Protein 1BVO (pdb70)

Secondary structure (DSSP, 8-state):
-EEEEEEPBPTTS---B-GGG-S------BTT--SSS----EEEEES--S-EEEEEEEE-SSSTT--B-SPEEE-TTTEETTEEEEE--TTT-EEE-SS-EEEPPPHHHHHHHHHHHHHHT--TTS-TTGGGTSGGGS-TTEEEEEEEEEEE-SSTT-EEEEPPPEEPPPEE---

Radius of gyration: 15.6 Å; Cα contacts (8 Å, |Δi|>4): 437; chains: 1; bounding box: 40×43×37 Å

Solvent-accessible surface area: 9522 Å² total; per-residue (Å²): 92,120,6,74,25,64,20,38,1,53,44,112,36,28,86,2,44,99,144,117,65,71,148,80,7,31,34,2,18,0,70,99,52,72,103,170,129,159,32,57,0,15,0,44,5,56,72,65,176,20,85,0,23,0,17,0,1,0,0,1,64,52,44,114,106,15,71,1,0,0,0,44,0,36,16,182,102,31,35,168,112,10,8,0,65,11,79,3,74,49,90,77,8,35,44,65,6,82,21,1,0,0,29,8,17,98,146,175,46,0,85,97,10,0,117,45,4,96,117,57,211,17,32,11,43,226,33,36,29,39,12,10,168,121,49,63,64,9,47,28,79,1,0,45,0,0,0,26,0,49,12,40,30,171,116,216,38,156,53,70,88,85,14,96,35,38,36,0,80,32,4,88,21,106,194

Nearest PDB structures (foldseek):
  1bvo-assembly1_A-2  TM=1.006E+00  e=3.383E-39  Anopheles gambiae
  1ram-assembly1_B  TM=9.276E-01  e=4.056E-21  Mus musculus
  8u9l-assembly4_O  TM=9.468E-01  e=1.321E-20  Mus musculus
  2o61-assembly1_A  TM=9.215E-01  e=4.565E-21  Homo sapiens
  1vkx-assembly1_A  TM=9.098E-01  e=1.174E-19  Mus musculus

Sequence (175 aa):
PYVEITEQPHPKALRFRYECEGRSAGSIPGVNTTAEQKTFPSIQVHGYRGRAVVVVSCVTKEGPEHKPHPHNLVGKEGCKKGVCTVEINSTTMSYTFNNLGIQCVKKKDVEEALRLRQEIRVDPFRTGFGHAKEPGSIDLNAVRLCFQVFLEGQQRGRFTEPLTPVVSDIIYDKK

Foldseek 3Di:
DAKDWPFFFQQADFAAAAVVVPDLQFATWTVPQDDVRTHFIKMADPPDAAKKKKKKAWFALDDPLTWGFLKAKGFPAQGDLSMRMGIADRHRRMDGGGTIHIHFDDQVCSLVSLVSCVVVPDTQRPPPVPCSVVRVVGDRFKIWMKIWMFCQDPPPPRRHHIHHIDTGRMHGRHD

B-factor: mean 52.76, std 18.58, range [2.25, 100.0]

Structure (mmCIF, N/CA/C/O backbone):
data_1BVO
#
_entry.id   1BVO
#
_cell.length_a   87.610
_cell.length_b   87.610
_cell.length_c   96.160
_cell.angle_alpha   90.00
_cell.angle_beta   90.00
_cell.angle_gamma   90.00
#
_symmetry.space_group_name_H-M   'P 43 2 2'
#
loop_
_entity.id
_entity.type
_entity.pdbx_description
1 polymer 'DNA DUPLEX'
2 polymer 'DNA DUPLEX'
3 polymer 'TRANSCRIPTION FACTOR GAMBIF1'
4 water water
#
loop_
_atom_site.group_PDB
_atom_site.id
_atom_site.type_symbol
_atom_site.label_atom_id
_atom_site.label_alt_id
_atom_site.label_comp_id
_atom_site.label_asym_id
_atom_site.label_entity_id
_atom_site.label_seq_id
_atom_site.pdbx_PDB_ins_code
_atom_site.Cartn_x
_atom_site.Cartn_y
_atom_site.Cartn_z
_atom_site.occupancy
_atom_site.B_iso_or_equiv
_atom_site.auth_seq_id
_atom_site.auth_comp_id
_atom_site.auth_asym_id
_atom_site.auth_atom_id
_atom_site.pdbx_PDB_model_num
ATOM 610 N N . PRO C 3 1 ? 11.353 90.276 65.820 1.00 60.11 48 PRO A N 1
ATOM 611 C CA . PRO C 3 1 ? 11.510 88.991 65.122 1.00 57.98 48 PRO A CA 1
ATOM 612 C C . PRO C 3 1 ? 11.058 87.873 66.043 1.00 57.42 48 PRO A C 1
ATOM 613 O O . PRO C 3 1 ? 11.501 87.777 67.182 1.00 54.70 48 PRO A O 1
ATOM 617 N N . TYR C 3 2 ? 10.090 87.102 65.567 1.00 58.89 49 TYR A N 1
ATOM 618 C CA . TYR C 3 2 ? 9.536 85.972 66.304 1.00 61.06 49 TYR A CA 1
ATOM 619 C C . TYR C 3 2 ? 8.874 85.073 65.269 1.00 60.27 49 TYR A C 1
ATOM 620 O O . TYR C 3 2 ? 8.603 85.508 64.149 1.00 61.37 49 TYR A O 1
ATOM 629 N N . VAL C 3 3 ? 8.575 83.841 65.651 1.00 58.08 50 VAL A N 1
ATOM 630 C CA . VAL C 3 3 ? 7.965 82.897 64.735 1.00 57.36 50 VAL A CA 1
ATOM 631 C C . VAL C 3 3 ? 6.507 82.652 65.060 1.00 58.62 50 VAL A C 1
ATOM 632 O O . VAL C 3 3 ? 6.130 82.555 66.228 1.00 63.29 50 VAL A O 1
ATOM 636 N N . GLU C 3 4 ? 5.682 82.568 64.028 1.00 58.24 51 GLU A N 1
ATOM 637 C CA . GLU C 3 4 ? 4.275 82.303 64.228 1.00 58.17 51 GLU A CA 1
ATOM 638 C C . GLU C 3 4 ? 3.993 80.934 63.655 1.00 55.51 51 GLU A C 1
ATOM 639 O O . GLU C 3 4 ? 4.542 80.575 62.615 1.00 58.08 51 GLU A O 1
ATOM 645 N N . ILE C 3 5 ? 3.234 80.124 64.381 1.00 49.96 52 ILE A N 1
ATOM 646 C CA . ILE C 3 5 ? 2.881 78.810 63.874 1.00 44.78 52 ILE A CA 1
ATOM 647 C C . ILE C 3 5 ? 1.581 78.963 63.121 1.00 47.13 52 ILE A C 1
ATOM 648 O O . ILE C 3 5 ? 0.502 78.785 63.682 1.00 55.56 52 ILE A O 1
ATOM 653 N N . THR C 3 6 ? 1.696 79.248 61.832 1.00 46.83 53 THR A N 1
ATOM 654 C CA . THR C 3 6 ? 0.544 79.488 60.980 1.00 46.59 53 THR A CA 1
ATOM 655 C C . THR C 3 6 ? -0.395 78.324 60.724 1.00 47.36 53 THR A C 1
ATOM 656 O O . THR C 3 6 ? -1.571 78.533 60.417 1.00 54.97 53 THR A O 1
ATOM 660 N N . GLU C 3 7 ? 0.116 77.105 60.767 1.00 45.96 54 GLU A N 1
ATOM 661 C CA . GLU C 3 7 ? -0.764 75.959 60.619 1.00 45.42 54 GLU A CA 1
ATOM 662 C C . GLU C 3 7 ? -0.188 74.944 61.554 1.00 45.22 54 GLU A C 1
ATOM 663 O O . GLU C 3 7 ? 0.991 74.605 61.499 1.00 49.36 54 GLU A O 1
ATOM 669 N N . GLN C 3 8 ? -1.012 74.630 62.535 1.00 47.19 55 GLN A N 1
ATOM 670 C CA . GLN C 3 8 ? -0.685 73.713 63.590 1.00 44.25 55 GLN A CA 1
ATOM 671 C C . GLN C 3 8 ? -0.856 72.281 63.196 1.00 44.56 55 GLN A C 1
ATOM 672 O O . GLN C 3 8 ? -1.741 71.924 62.411 1.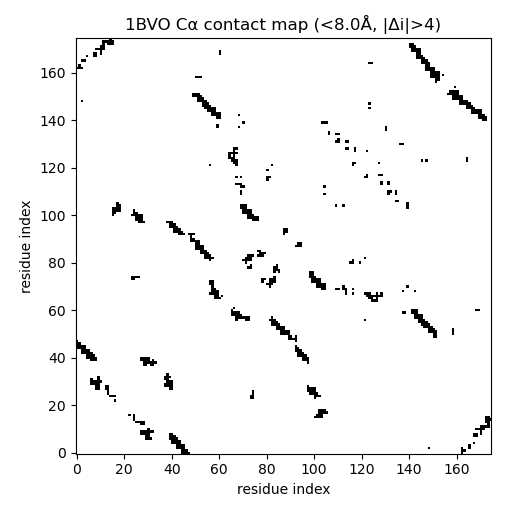00 41.31 55 GLN A O 1
ATOM 678 N N . PRO C 3 9 ? -0.014 71.424 63.757 1.00 47.36 56 PRO A N 1
ATOM 679 C CA . PRO C 3 9 ? -0.105 70.010 63.447 1.00 49.53 56 PRO A CA 1
ATOM 680 C C . PRO C 3 9 ? -1.423 69.460 63.936 1.00 51.95 56 PRO A C 1
ATOM 681 O O . PRO C 3 9 ? -1.951 69.868 64.975 1.00 55.98 56 PRO A O 1
ATOM 685 N N . HIS C 3 10 ? -2.029 68.629 63.103 1.00 56.26 57 HIS A N 1
ATOM 686 C CA . HIS C 3 10 ? -3.262 67.996 63.484 1.00 56.12 57 HIS A CA 1
ATOM 687 C C . HIS C 3 10 ? -2.835 67.116 64.645 1.00 58.37 57 HIS A C 1
ATOM 688 O O . HIS C 3 10 ? -1.946 66.271 64.502 1.00 63.02 57 HIS A O 1
ATOM 695 N N . PRO C 3 11 ? -3.528 67.237 65.783 1.00 57.55 58 PRO A N 1
ATOM 696 C CA . PRO C 3 11 ? -3.291 66.508 67.033 1.00 55.60 58 PRO A CA 1
ATOM 697 C C . PRO C 3 11 ? -3.577 64.999 67.066 1.00 55.14 58 PRO A C 1
ATOM 698 O O . PRO C 3 11 ? -3.185 64.329 68.022 1.00 55.53 58 PRO A O 1
ATOM 702 N N . LYS C 3 12 ? -4.244 64.467 66.048 1.00 57.86 59 LYS A N 1
ATOM 703 C CA . LYS C 3 12 ? -4.623 63.044 66.013 1.00 61.21 59 LYS A CA 1
ATOM 704 C C . LYS C 3 12 ? -4.737 62.511 64.592 1.00 61.77 59 LYS A C 1
ATOM 705 O O . LYS C 3 12 ? -5.772 61.943 64.231 1.00 61.25 59 LYS A O 1
ATOM 711 N N . ALA C 3 13 ? -3.711 62.675 63.774 1.00 60.94 60 ALA A N 1
ATOM 712 C CA . ALA C 3 13 ? -3.844 62.197 62.410 1.00 65.24 60 ALA A CA 1
ATOM 713 C C . ALA C 3 13 ? -2.684 61.402 61.865 1.00 67.17 60 ALA A C 1
ATOM 714 O O . ALA C 3 13 ? -2.616 61.139 60.664 1.00 71.02 60 ALA A O 1
ATOM 716 N N . LEU C 3 14 ? -1.803 60.950 62.743 1.00 68.20 61 LEU A N 1
ATOM 717 C CA . LEU C 3 14 ? -0.663 60.184 62.272 1.00 60.65 61 LEU A CA 1
ATOM 718 C C . LEU C 3 14 ? -0.210 59.205 63.320 1.00 56.83 61 LEU A C 1
ATOM 719 O O . LEU C 3 14 ? -0.109 59.551 64.502 1.00 55.78 61 LEU A O 1
ATOM 724 N N . ARG C 3 15 ? -0.028 57.961 62.907 1.00 47.83 62 ARG A N 1
ATOM 725 C CA . ARG C 3 15 ? 0.461 56.969 63.822 1.00 42.53 62 ARG A CA 1
ATOM 726 C C . ARG C 3 15 ? 1.965 57.115 63.828 1.00 45.10 62 ARG A C 1
ATOM 727 O O . ARG C 3 15 ? 2.593 57.349 62.789 1.00 46.37 62 ARG A O 1
ATOM 735 N N . PHE C 3 16 ? 2.524 57.052 65.027 1.00 48.19 63 PHE A N 1
ATOM 736 C CA . PHE C 3 16 ? 3.956 57.143 65.253 1.00 45.95 63 PHE A CA 1
ATOM 737 C C . PHE C 3 16 ? 4.464 55.745 64.922 1.00 47.34 63 PHE A C 1
ATOM 738 O O . PHE C 3 16 ? 3.802 54.737 65.238 1.00 46.72 63 PHE A O 1
ATOM 746 N N . ARG C 3 17 ? 5.633 55.659 64.304 1.00 44.32 64 ARG A N 1
ATOM 747 C CA . ARG C 3 17 ? 6.154 54.353 63.951 1.00 45.98 64 ARG A CA 1
ATOM 748 C C . ARG C 3 17 ? 7.472 54.077 64.639 1.00 49.23 64 ARG A C 1
ATOM 749 O O . ARG C 3 17 ? 8.225 55.012 64.933 1.00 51.79 64 ARG A O 1
ATOM 757 N N . TYR C 3 18 ? 7.702 52.814 64.996 1.00 50.63 65 TYR A N 1
ATOM 758 C CA . TYR C 3 18 ? 8.944 52.417 65.648 1.00 55.16 65 TYR A CA 1
ATOM 759 C C . TYR C 3 18 ? 9.976 52.168 64.568 1.00 59.59 65 TYR A C 1
ATOM 760 O O . TYR C 3 18 ? 9.631 51.842 63.433 1.00 61.09 65 TYR A O 1
ATOM 769 N N . GLU C 3 19 ? 11.244 52.322 64.931 1.00 65.67 66 GLU A N 1
ATOM 770 C CA . GLU C 3 19 ? 12.357 52.097 64.020 1.00 70.15 66 GLU A CA 1
ATOM 771 C C . GLU C 3 19 ? 12.238 50.686 63.441 1.00 71.05 66 GLU A C 1
ATOM 772 O O . GLU C 3 19 ? 12.446 50.464 62.243 1.00 72.56 66 GLU A O 1
ATOM 778 N N . CYS C 3 20 ? 11.786 49.761 64.283 1.00 69.02 67 CYS A N 1
ATOM 779 C CA . CYS C 3 20 ? 11.602 48.365 63.889 1.00 69.92 67 CYS A CA 1
ATOM 780 C C . CYS C 3 20 ? 10.579 48.193 62.763 1.00 71.53 67 CYS A C 1
ATOM 781 O O . CYS C 3 20 ? 10.472 47.106 62.197 1.00 73.63 67 CYS A O 1
ATOM 784 N N . GLU C 3 21 ? 9.792 49.229 62.475 1.00 70.09 68 GLU A N 1
ATOM 785 C CA . GLU C 3 21 ? 8.788 49.126 61.416 1.00 67.87 68 GLU A CA 1
ATOM 786 C C . GLU C 3 21 ? 9.315 49.447 60.025 1.00 70.63 68 GLU A C 1
ATOM 787 O O . GLU C 3 21 ? 8.623 49.207 59.028 1.00 71.94 68 GLU A O 1
ATOM 793 N N . GLY C 3 22 ? 10.510 50.031 59.968 1.00 71.23 69 GLY A N 1
ATOM 794 C CA . GLY C 3 22 ? 11.138 50.361 58.702 1.00 72.94 69 GLY A CA 1
ATOM 795 C C . GLY C 3 22 ? 10.275 51.063 57.669 1.00 73.32 69 GLY A C 1
ATOM 796 O O . GLY C 3 22 ? 10.147 50.602 56.539 1.00 75.94 69 GLY A O 1
ATOM 797 N N . ARG C 3 23 ? 9.695 52.196 58.049 1.00 73.39 70 ARG A N 1
ATOM 798 C CA . ARG C 3 23 ? 8.855 52.984 57.147 1.00 68.85 70 ARG A CA 1
ATOM 799 C C . ARG C 3 23 ? 9.409 54.398 57.017 1.00 73.96 70 ARG A C 1
ATOM 800 O O . ARG C 3 23 ? 10.471 54.710 57.552 1.00 80.91 70 ARG A O 1
ATOM 808 N N . SER C 3 24 ? 8.654 55.269 56.355 1.00 77.94 71 SER A N 1
ATOM 809 C CA . SER C 3 24 ? 9.069 56.660 56.143 1.00 82.85 71 SER A CA 1
ATOM 810 C C . SER C 3 24 ? 8.434 57.508 57.235 1.00 86.99 71 SER A C 1
ATOM 811 O O . SER C 3 24 ? 8.558 58.746 57.237 1.00 84.68 71 SER A O 1
ATOM 814 N N . ALA C 3 25 ? 7.629 56.816 58.052 1.00 90.24 72 ALA A N 1
ATOM 815 C CA . ALA C 3 25 ? 6.858 57.346 59.182 1.00 91.27 72 ALA A CA 1
ATOM 816 C C . ALA C 3 25 ? 5.676 58.216 58.744 1.00 90.92 72 ALA A C 1
ATOM 817 O O . ALA C 3 25 ? 4.705 58.379 59.499 1.00 92.52 72 ALA A O 1
ATOM 819 N N . GLY C 3 26 ? 5.717 58.657 57.486 1.00 86.34 73 GLY A N 1
ATOM 820 C CA . GLY C 3 26 ? 4.654 59.466 56.922 1.00 72.43 73 GLY A CA 1
ATOM 821 C C . GLY C 3 26 ? 4.887 60.952 57.016 1.00 63.62 73 GLY A C 1
ATOM 822 O O . GLY C 3 26 ? 6.024 61.423 56.972 1.00 60.83 73 GLY A O 1
ATOM 823 N N . SER C 3 27 ? 3.782 61.684 57.097 1.00 55.16 74 SER A N 1
ATOM 824 C CA . SER C 3 27 ? 3.804 63.131 57.220 1.00 54.24 74 SER A CA 1
ATOM 825 C C . SER C 3 27 ? 2.630 63.555 58.087 1.00 55.90 74 SER A C 1
ATOM 826 O O . SER C 3 27 ? 1.534 62.984 58.016 1.00 54.64 74 SER A O 1
ATOM 829 N N . ILE C 3 28 ? 2.896 64.548 58.926 1.00 53.83 75 ILE A N 1
ATOM 830 C CA . ILE C 3 28 ? 1.919 65.104 59.853 1.00 47.92 75 ILE A CA 1
ATOM 831 C C . ILE C 3 28 ? 1.062 66.129 59.140 1.00 49.82 75 ILE A C 1
ATOM 832 O O . ILE C 3 28 ? 1.559 67.168 58.715 1.00 52.20 75 ILE A O 1
ATOM 837 N N . PRO C 3 29 ? -0.245 65.865 59.012 1.00 48.99 76 PRO A N 1
ATOM 838 C CA . PRO C 3 29 ? -1.081 66.856 58.333 1.00 47.76 76 PRO A CA 1
ATOM 839 C C . PRO C 3 29 ? -1.245 68.083 59.224 1.00 48.88 76 PRO A C 1
ATOM 840 O O . PRO C 3 29 ? -0.804 68.101 60.375 1.00 47.81 76 PRO A O 1
ATOM 844 N N . GLY C 3 30 ? -1.876 69.110 58.681 1.00 49.95 77 GLY A N 1
ATOM 845 C CA . GLY C 3 30 ? -2.125 70.320 59.437 1.00 51.50 77 GLY A CA 1
ATOM 846 C C . GLY C 3 30 ? -3.515 70.202 60.026 1.00 54.47 77 GLY A C 1
ATOM 847 O O . GLY C 3 30 ? -4.270 69.304 59.631 1.00 55.29 77 GLY A O 1
ATOM 848 N N . VAL C 3 31 ? -3.867 71.073 60.967 1.00 58.06 78 VAL A N 1
ATOM 849 C CA . VAL C 3 31 ? -5.185 71.020 61.599 1.00 61.10 78 VAL A CA 1
ATOM 850 C C . VAL C 3 31 ? -6.294 71.055 60.568 1.00 64.09 78 VAL A C 1
ATOM 851 O O . VAL C 3 31 ? -7.315 70.368 60.697 1.00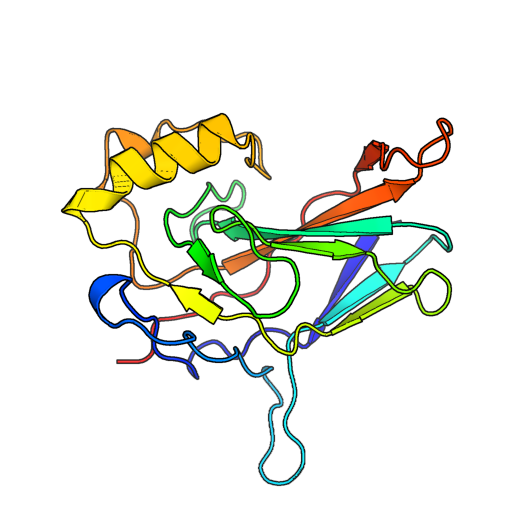 67.31 78 VAL A O 1
ATOM 855 N N . ASN C 3 32 ? -6.075 71.876 59.552 1.00 63.79 79 ASN A N 1
ATOM 856 C CA . ASN C 3 32 ? -7.042 72.096 58.5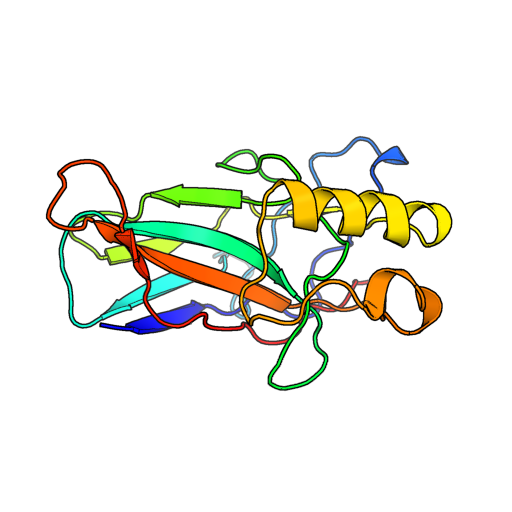01 1.00 66.48 79 ASN A CA 1
ATOM 857 C C . ASN C 3 32 ? -6.968 71.170 57.308 1.00 66.58 79 ASN A C 1
ATOM 858 O O . ASN C 3 32 ? -7.681 71.384 56.328 1.00 68.71 79 ASN A O 1
ATOM 863 N N . THR C 3 33 ? -6.149 70.124 57.391 1.00 69.83 80 THR A N 1
ATOM 864 C CA . THR C 3 33 ? -6.008 69.200 56.266 1.00 74.37 80 THR A CA 1
ATOM 865 C C . THR C 3 33 ? -7.426 68.851 55.835 1.00 74.17 80 THR A C 1
ATOM 866 O O . THR C 3 33 ? -8.319 68.690 56.682 1.00 72.23 80 THR A O 1
ATOM 870 N N . THR C 3 34 ? -7.665 68.984 54.536 1.00 69.90 81 THR A N 1
ATOM 871 C CA . THR C 3 34 ? -8.982 68.743 53.997 1.00 66.19 81 THR A CA 1
ATOM 872 C C . THR C 3 34 ? -8.997 67.634 52.957 1.00 64.51 81 THR A C 1
ATOM 873 O O . THR C 3 34 ? -7.946 67.134 52.543 1.00 62.34 81 THR A O 1
ATOM 877 N N . ALA C 3 35 ? -10.208 67.255 52.557 1.00 63.15 82 ALA A N 1
ATOM 878 C CA . ALA C 3 35 ? -10.440 66.204 51.574 1.00 62.79 82 ALA A CA 1
ATOM 879 C C . ALA C 3 35 ? -9.714 66.418 50.257 1.00 61.83 82 ALA A C 1
ATOM 880 O O . ALA C 3 35 ? -8.873 65.608 49.872 1.00 59.66 82 ALA A O 1
ATOM 882 N N . GLU C 3 36 ? -10.037 67.507 49.569 1.00 62.40 83 GLU A N 1
ATOM 883 C CA . GLU C 3 36 ? -9.401 67.772 48.289 1.00 66.08 83 GLU A CA 1
ATOM 884 C C . GLU C 3 36 ? -8.193 68.707 48.404 1.00 66.04 83 GLU A C 1
ATOM 885 O O . GLU C 3 36 ? -7.450 68.890 47.443 1.00 69.61 83 GLU A O 1
ATOM 891 N N . GLN C 3 37 ? -7.955 69.245 49.596 1.00 66.20 84 GLN A N 1
ATOM 892 C CA . GLN C 3 37 ? -6.812 70.134 49.802 1.00 66.22 84 GLN A CA 1
ATOM 893 C C . GLN C 3 37 ? -6.097 69.769 51.102 1.00 68.57 84 GLN A C 1
ATOM 894 O O . GLN C 3 37 ? -6.527 70.137 52.196 1.00 65.30 84 GLN A O 1
ATOM 900 N N . LYS C 3 38 ? -5.052 68.956 50.968 1.00 74.41 85 LYS A N 1
ATOM 901 C CA . LYS C 3 38 ? -4.238 68.500 52.096 1.00 77.02 85 LYS A CA 1
ATOM 902 C C . LYS C 3 38 ? -3.389 69.662 52.613 1.00 78.17 85 LYS A C 1
ATOM 903 O O . LYS C 3 38 ? -2.971 70.524 51.827 1.00 80.44 85 LYS A O 1
ATOM 909 N N . THR C 3 39 ? -3.135 69.690 53.922 1.00 75.34 86 THR A N 1
ATOM 910 C CA . THR C 3 39 ? -2.310 70.745 54.494 1.00 67.50 86 THR A CA 1
ATOM 911 C C . THR C 3 39 ? -1.211 70.169 55.374 1.00 63.01 86 THR A C 1
ATOM 912 O O . THR C 3 39 ? -1.223 68.979 55.694 1.00 63.37 86 THR A O 1
ATOM 916 N N . PHE C 3 40 ? -0.274 71.025 55.769 1.00 60.28 87 PHE A N 1
ATOM 917 C CA . PHE C 3 40 ? 0.872 70.631 56.575 1.00 52.04 87 PHE A CA 1
ATOM 918 C C . PHE C 3 40 ? 1.273 71.786 57.532 1.00 49.72 87 PHE A C 1
ATOM 919 O O . PHE C 3 40 ? 0.944 72.947 57.268 1.00 52.07 87 PHE A O 1
ATOM 927 N N . PRO C 3 41 ? 1.945 71.484 58.671 1.00 43.23 88 PRO A N 1
ATOM 928 C CA . PRO C 3 41 ? 2.373 72.503 59.645 1.00 41.54 88 PRO A CA 1
ATOM 929 C C . PRO C 3 41 ? 3.226 73.556 58.997 1.00 43.10 88 PRO A C 1
ATOM 930 O O . PRO C 3 41 ? 4.077 73.245 58.169 1.00 48.25 88 PRO A O 1
ATOM 934 N N . SER C 3 42 ? 3.077 74.794 59.423 1.00 43.30 89 SER A N 1
ATOM 935 C CA . SER C 3 42 ? 3.890 75.833 58.844 1.00 45.31 89 SER A CA 1
ATOM 936 C C . SER C 3 42 ? 4.133 76.981 59.794 1.00 46.69 89 SER A C 1
ATOM 937 O O . SER C 3 42 ? 3.353 77.223 60.727 1.00 55.42 89 SER A O 1
ATOM 940 N N . ILE C 3 43 ? 5.303 77.583 59.652 1.00 47.94 90 ILE A N 1
ATOM 941 C CA . ILE C 3 43 ? 5.689 78.701 60.480 1.00 47.48 90 ILE A CA 1
ATOM 942 C C . ILE C 3 43 ? 5.924 79.907 59.577 1.00 51.44 90 ILE A C 1
ATOM 943 O O . ILE C 3 43 ? 5.969 79.784 58.342 1.00 54.43 90 ILE A O 1
ATOM 948 N N . GLN C 3 44 ? 6.103 81.058 60.212 1.00 51.77 91 GLN A N 1
ATOM 949 C CA . GLN C 3 44 ? 6.283 82.309 59.517 1.00 50.01 91 GLN A CA 1
ATOM 950 C C . GLN C 3 44 ? 7.053 83.223 60.437 1.00 46.25 91 GLN A C 1
ATOM 951 O O . GLN C 3 44 ? 6.617 83.485 61.552 1.00 48.90 91 GLN A O 1
ATOM 957 N N . VAL C 3 45 ? 8.212 83.685 60.011 1.00 42.72 92 VAL A N 1
ATOM 958 C CA . VAL C 3 45 ? 8.976 84.590 60.845 1.00 45.39 92 VAL A CA 1
ATOM 959 C C . VAL C 3 45 ? 8.449 85.992 60.638 1.00 47.78 92 VAL A C 1
ATOM 960 O O . VAL C 3 45 ? 7.964 86.325 59.563 1.00 52.94 92 VAL A O 1
ATOM 964 N N . HIS C 3 46 ? 8.475 86.790 61.692 1.00 52.05 93 HIS A N 1
ATOM 965 C CA . HIS C 3 46 ? 8.027 88.168 61.606 1.00 55.89 93 HIS A CA 1
ATOM 966 C C . HIS C 3 46 ? 9.165 89.041 62.074 1.00 58.70 93 HIS A C 1
ATOM 967 O O . HIS C 3 46 ? 10.056 88.584 62.783 1.00 63.59 93 HIS A O 1
ATOM 974 N N . GLY C 3 47 ? 9.105 90.311 61.706 1.00 59.40 94 GLY A N 1
ATOM 975 C CA . GLY C 3 47 ? 10.124 91.262 62.097 1.00 56.63 94 GLY A CA 1
ATOM 976 C C . GLY C 3 47 ? 11.469 91.134 61.407 1.00 56.09 94 GLY A C 1
ATOM 977 O O . GLY C 3 47 ? 12.366 91.927 61.694 1.00 58.85 94 GLY A O 1
ATOM 978 N N . TYR C 3 48 ? 11.611 90.207 60.463 1.00 52.03 95 TYR A N 1
ATOM 979 C CA . TYR C 3 48 ? 12.901 90.041 59.806 1.00 51.73 95 TYR A CA 1
ATOM 980 C C . TYR C 3 48 ? 12.834 89.353 58.445 1.00 54.60 95 TYR A C 1
ATOM 981 O O . TYR C 3 48 ? 11.973 88.501 58.195 1.00 50.42 95 TYR A O 1
ATOM 990 N N . ARG C 3 49 ? 13.706 89.813 57.546 1.00 56.59 96 ARG A N 1
ATOM 991 C CA . ARG C 3 49 ? 13.828 89.227 56.222 1.00 57.12 96 ARG A CA 1
ATOM 992 C C . ARG C 3 49 ? 15.305 89.017 55.959 1.00 53.68 96 ARG A C 1
ATOM 993 O O . ARG C 3 49 ? 16.103 89.959 56.039 1.00 52.71 96 ARG A O 1
ATOM 1001 N N . GLY C 3 50 ? 15.660 87.775 55.665 1.00 48.21 97 GLY A N 1
ATOM 1002 C CA . GLY C 3 50 ? 17.034 87.432 55.408 1.00 39.99 97 GLY A CA 1
ATOM 1003 C C . GLY C 3 50 ? 17.165 85.944 55.575 1.00 41.20 97 GLY A C 1
ATOM 1004 O O . GLY C 3 50 ? 16.175 85.223 55.590 1.00 38.52 97 GLY A O 1
ATOM 1005 N N . ARG C 3 51 ? 18.400 85.481 55.662 1.00 44.97 98 ARG A N 1
ATOM 1006 C CA . ARG C 3 51 ? 18.707 84.070 55.838 1.00 47.78 98 ARG A CA 1
ATOM 1007 C C . ARG C 3 51 ? 18.248 83.648 57.220 1.00 49.06 98 ARG A C 1
ATOM 1008 O O . ARG C 3 51 ? 18.418 84.411 58.184 1.00 48.34 98 ARG A O 1
ATOM 1016 N N . ALA C 3 52 ? 17.730 82.428 57.331 1.00 48.01 99 ALA A N 1
ATOM 1017 C CA . ALA C 3 52 ? 17.307 81.906 58.619 1.00 46.97 99 ALA A CA 1
ATOM 1018 C C . ALA C 3 52 ? 16.919 80.456 58.524 1.00 48.04 99 ALA A C 1
ATOM 1019 O O . ALA C 3 52 ? 16.100 80.062 57.701 1.00 49.05 99 ALA A O 1
ATOM 1021 N N . VAL C 3 53 ? 17.539 79.661 59.377 1.00 50.46 100 VAL A N 1
ATOM 1022 C CA . VAL C 3 53 ? 17.265 78.247 59.397 1.00 46.21 100 VAL A CA 1
ATOM 1023 C C . VAL C 3 53 ? 16.333 77.936 60.551 1.00 45.83 100 VAL A C 1
ATOM 1024 O O . VAL C 3 53 ? 16.064 78.797 61.405 1.00 43.58 100 VAL A O 1
ATOM 1028 N N . VAL C 3 54 ? 15.782 76.734 60.551 1.00 41.97 101 VAL A N 1
ATOM 1029 C CA . VAL C 3 54 ? 14.887 76.327 61.607 1.00 39.19 101 VAL A CA 1
ATOM 1030 C C . VAL C 3 54 ? 15.197 74.898 61.996 1.00 42.84 101 VAL A C 1
ATOM 1031 O O . VAL C 3 54 ? 15.495 74.048 61.161 1.00 43.17 101 VAL A O 1
ATOM 1035 N N . VAL C 3 55 ? 15.217 74.679 63.299 1.00 48.38 102 VAL A N 1
ATOM 1036 C CA . VAL C 3 55 ? 15.463 73.371 63.871 1.00 43.38 102 VAL A CA 1
ATOM 1037 C C . VAL C 3 55 ? 14.172 72.928 64.514 1.00 44.45 102 VAL A C 1
ATOM 1038 O O . VAL C 3 55 ? 13.594 73.634 65.355 1.00 43.81 102 VAL A O 1
ATOM 1042 N N . VAL C 3 56 ? 13.705 71.762 64.119 1.00 41.81 103 VAL A N 1
ATOM 1043 C CA . VAL C 3 56 ? 12.488 71.226 64.663 1.00 44.35 103 VAL A CA 1
ATOM 1044 C C . VAL C 3 56 ? 12.863 69.945 65.389 1.00 48.67 103 VAL A C 1
ATOM 1045 O O . VAL C 3 56 ? 13.702 69.174 64.914 1.00 44.88 103 VAL A O 1
ATOM 1049 N N . SER C 3 57 ? 12.328 69.788 66.594 1.00 52.22 104 SER A N 1
ATOM 1050 C CA . SER C 3 57 ? 12.564 68.585 67.380 1.00 48.02 104 SER A CA 1
ATOM 1051 C C . SER C 3 57 ? 11.377 68.406 68.309 1.00 47.53 104 SER A C 1
ATOM 1052 O O . SER C 3 57 ? 10.561 69.317 68.470 1.00 50.66 104 SER A O 1
ATOM 1055 N N . CYS C 3 58 ? 11.248 67.207 68.851 1.00 46.21 105 CYS A N 1
ATOM 1056 C CA . CYS C 3 58 ? 10.169 66.872 69.756 1.00 46.30 105 CYS A CA 1
ATOM 1057 C C . CYS C 3 58 ? 10.485 67.261 71.186 1.00 45.18 105 CYS A C 1
ATOM 1058 O O . CYS C 3 58 ? 11.553 66.921 71.715 1.00 46.92 105 CYS A O 1
ATOM 1061 N N . VAL C 3 59 ? 9.556 67.949 71.824 1.00 37.89 106 VAL A N 1
ATOM 1062 C CA . VAL C 3 59 ? 9.726 68.316 73.208 1.00 37.21 106 VAL A CA 1
ATOM 1063 C C . VAL C 3 59 ? 8.486 67.710 73.862 1.00 44.45 106 VAL A C 1
ATOM 1064 O O . VAL C 3 59 ? 7.581 67.230 73.169 1.00 49.32 106 VAL A O 1
ATOM 1068 N N . THR C 3 60 ? 8.460 67.688 75.183 1.00 44.62 107 THR A N 1
ATOM 1069 C CA . THR C 3 60 ? 7.328 67.125 75.922 1.00 44.39 107 THR A CA 1
ATOM 1070 C C . THR C 3 60 ? 6.065 68.018 75.845 1.00 42.85 107 THR A C 1
ATOM 1071 O O . THR C 3 60 ? 6.188 69.236 75.679 1.00 43.16 107 THR A O 1
ATOM 1075 N N . LYS C 3 61 ? 4.868 67.425 75.947 1.00 40.52 108 LYS A N 1
ATOM 1076 C CA . LYS C 3 61 ? 3.612 68.207 75.946 1.00 44.19 108 LYS A CA 1
ATOM 1077 C C . LYS C 3 61 ? 3.687 69.052 77.201 1.00 44.75 108 LYS A C 1
ATOM 1078 O O . LYS C 3 61 ? 3.131 70.148 77.321 1.00 49.73 108 LYS A O 1
ATOM 1084 N N . GLU C 3 62 ? 4.322 68.379 78.141 1.00 50.46 109 GLU A N 1
ATOM 1085 C CA . GLU C 3 62 ? 4.613 68.718 79.507 1.00 53.23 109 GLU A CA 1
ATOM 1086 C C . GLU C 3 62 ? 5.339 70.061 79.784 1.00 56.00 109 GLU A C 1
ATOM 1087 O O . GLU C 3 62 ? 6.253 70.444 79.065 1.00 50.87 109 GLU A O 1
ATOM 1093 N N . GLY C 3 63 ? 4.776 70.807 80.741 1.00 62.33 110 GLY A N 1
ATOM 1094 C CA . GLY C 3 63 ? 5.311 72.082 81.230 1.00 61.52 110 GLY A CA 1
ATOM 1095 C C . GLY C 3 63 ? 5.771 73.176 80.296 1.00 61.96 110 GLY A C 1
ATOM 1096 O O . GLY C 3 63 ? 6.314 72.895 79.228 1.00 70.50 110 GLY A O 1
ATOM 1097 N N . PRO C 3 64 ? 5.687 74.455 80.723 1.00 57.91 111 PRO A N 1
ATOM 1098 C CA . PRO C 3 64 ? 6.116 75.576 79.859 1.00 56.98 111 PRO A CA 1
ATOM 1099 C C . PRO C 3 64 ? 7.606 75.428 79.518 1.00 59.13 111 PRO A C 1
ATOM 1100 O O . PRO C 3 64 ? 8.060 75.884 78.465 1.00 61.95 111 PRO A O 1
ATOM 1104 N N . GLU C 3 65 ? 8.331 74.762 80.420 1.00 60.69 112 GLU A N 1
ATOM 1105 C CA . GLU C 3 65 ? 9.757 74.481 80.256 1.00 60.12 112 GLU A CA 1
ATOM 1106 C C . GLU C 3 65 ? 9.906 73.104 79.615 1.00 59.95 112 GLU A C 1
ATOM 1107 O O . GLU C 3 65 ? 10.632 72.247 80.133 1.00 60.36 112 GLU A O 1
ATOM 1113 N N . HIS C 3 66 ? 9.225 72.898 78.490 1.00 52.47 113 HIS A N 1
ATOM 1114 C CA . HIS C 3 66 ? 9.250 71.617 77.794 1.00 43.55 113 HIS A CA 1
ATOM 1115 C C . HIS C 3 66 ? 10.662 71.067 77.668 1.00 44.95 113 HIS A C 1
ATOM 1116 O O . HIS C 3 66 ? 11.597 71.807 77.392 1.00 45.15 113 HIS A O 1
ATOM 1123 N N . LYS C 3 67 ? 10.783 69.753 77.818 1.00 48.47 114 LYS A N 1
ATOM 1124 C CA . LYS C 3 67 ? 12.060 69.047 77.731 1.00 46.90 114 LYS A CA 1
ATOM 1125 C C . LYS C 3 67 ? 12.123 68.211 76.471 1.00 45.02 114 LYS A C 1
ATOM 1126 O O . LYS C 3 67 ? 11.092 67.752 75.953 1.00 34.96 114 LYS A O 1
ATOM 1132 N N . PRO C 3 68 ? 13.350 67.896 76.032 1.00 43.71 115 PRO A N 1
ATOM 1133 C CA . PRO C 3 68 ? 13.612 67.085 74.849 1.00 47.77 115 PRO A CA 1
ATOM 1134 C C . PRO C 3 68 ? 12.822 65.808 75.024 1.00 48.80 115 PRO A C 1
ATOM 1135 O O . PRO C 3 68 ? 12.853 65.184 76.096 1.00 50.13 115 PRO A O 1
ATOM 1139 N N . HIS C 3 69 ? 12.006 65.511 74.029 1.00 45.91 116 HIS A N 1
ATOM 1140 C CA . HIS C 3 69 ? 11.213 64.317 74.061 1.00 40.21 116 HIS A CA 1
ATOM 1141 C C . HIS C 3 69 ? 12.040 63.356 73.257 1.00 42.73 116 HIS A C 1
ATOM 1142 O O . HIS C 3 69 ? 12.490 63.687 72.164 1.00 47.36 116 HIS A O 1
ATOM 1149 N N . PRO C 3 70 ? 12.194 62.120 73.750 1.00 44.93 117 PRO A N 1
ATOM 1150 C CA . PRO C 3 70 ? 12.982 61.064 73.089 1.00 47.37 117 PRO A CA 1
ATOM 1151 C C . PRO C 3 70 ? 12.683 60.831 71.614 1.00 46.78 117 PRO A C 1
ATOM 1152 O O . PRO C 3 70 ? 13.597 60.632 70.813 1.00 52.95 117 PRO A O 1
ATOM 1156 N N . HIS C 3 71 ? 11.402 60.865 71.263 1.00 46.18 118 HIS A N 1
ATOM 1157 C CA . HIS C 3 71 ? 11.002 60.627 69.886 1.00 45.15 118 HIS A CA 1
ATOM 1158 C C . HIS C 3 71 ? 11.780 61.405 68.816 1.00 46.11 118 HIS A C 1
ATOM 1159 O O . HIS C 3 71 ? 12.146 62.568 69.015 1.00 46.02 118 HIS A O 1
ATOM 1166 N N . ASN C 3 72 ? 12.133 60.701 67.741 1.00 46.54 119 ASN A N 1
ATOM 1167 C CA . ASN C 3 72 ? 12.892 61.290 66.645 1.00 45.26 119 ASN A CA 1
ATOM 1168 C C . ASN C 3 72 ? 11.964 61.737 65.536 1.00 45.87 119 ASN A C 1
ATOM 1169 O O . ASN C 3 72 ? 10.905 61.124 65.310 1.00 43.63 119 ASN A O 1
ATOM 1174 N N . LEU C 3 73 ? 12.346 62.815 64.867 1.00 42.12 120 LEU A N 1
ATOM 1175 C CA . LEU C 3 73 ? 11.581 63.309 63.745 1.00 38.79 120 LEU A CA 1
ATOM 1176 C C . LEU C 3 73 ? 12.336 62.868 62.518 1.00 40.53 120 LEU A C 1
ATOM 1177 O O . LEU C 3 73 ? 13.548 63.053 62.434 1.00 41.08 120 LEU A O 1
ATOM 1182 N N . VAL C 3 74 ? 11.654 62.190 61.615 1.00 42.75 121 VAL A N 1
ATOM 1183 C CA . VAL C 3 74 ? 12.306 61.747 60.406 1.00 41.81 121 VAL A CA 1
ATOM 1184 C C . VAL C 3 74 ? 11.553 62.409 59.268 1.00 49.27 121 VAL A C 1
ATOM 1185 O O . VAL C 3 74 ? 10.397 62.797 59.431 1.00 51.99 121 VAL A O 1
ATOM 1189 N N . GLY C 3 75 ? 12.208 62.574 58.131 1.00 56.21 122 GLY A N 1
ATOM 1190 C CA . GLY C 3 75 ? 11.557 63.222 57.007 1.00 68.04 122 GLY A CA 1
ATOM 1191 C C . GLY C 3 75 ? 12.522 63.383 55.848 1.00 73.41 122 GLY A C 1
ATOM 1192 O O . GLY C 3 75 ? 13.692 63.731 56.051 1.00 74.89 122 GLY A O 1
ATOM 1193 N N . LYS C 3 76 ? 12.028 63.152 54.636 1.00 78.64 123 LYS A N 1
ATOM 1194 C CA . LYS C 3 76 ? 12.838 63.255 53.423 1.00 81.95 123 LYS A CA 1
ATOM 1195 C C . LYS C 3 76 ? 13.632 64.550 53.468 1.00 82.66 123 LYS A C 1
ATOM 1196 O O . LYS C 3 76 ? 14.773 64.594 53.006 1.00 85.06 123 LYS A O 1
ATOM 1202 N N . GLU C 3 77 ? 13.068 65.570 54.112 1.00 80.95 124 GLU A N 1
ATOM 1203 C CA . GLU C 3 77 ? 13.732 66.863 54.163 1.00 82.78 124 GLU A CA 1
ATOM 1204 C C . GLU C 3 77 ? 14.343 67.376 55.491 1.00 81.23 124 GLU A C 1
ATOM 1205 O O . GLU C 3 77 ? 13.626 67.739 56.441 1.00 79.79 124 GLU A O 1
ATOM 1211 N N . GLY C 3 78 ? 15.683 67.332 55.533 1.00 75.67 125 GLY A N 1
ATOM 1212 C CA . GLY C 3 78 ? 16.487 67.844 56.649 1.00 64.50 125 GLY A CA 1
ATOM 1213 C C . GLY C 3 78 ? 16.674 67.143 57.983 1.00 60.73 125 GLY A C 1
ATOM 1214 O O . GLY C 3 78 ? 17.410 67.624 58.850 1.00 51.60 125 GLY A O 1
ATOM 1215 N N . CYS C 3 79 ? 16.074 65.971 58.131 1.00 62.65 126 CYS A N 1
ATOM 1216 C CA . CYS C 3 79 ? 16.104 65.187 59.353 1.00 60.15 126 CYS A CA 1
ATOM 1217 C C . CYS C 3 79 ? 17.330 64.311 59.545 1.00 58.93 126 CYS A C 1
ATOM 1218 O O . CYS C 3 79 ? 17.567 63.366 58.790 1.00 61.09 126 CYS A O 1
ATOM 1221 N N . LYS C 3 80 ? 18.088 64.613 60.591 1.00 59.40 127 LYS A N 1
ATOM 1222 C CA . LYS C 3 80 ? 19.298 63.885 60.955 1.00 61.50 127 LYS A CA 1
ATOM 1223 C C . LYS C 3 80 ? 19.357 63.796 62.484 1.00 61.82 127 LYS A C 1
ATOM 1224 O O . LYS C 3 80 ? 19.192 64.798 63.187 1.00 54.96 127 LYS A O 1
ATOM 1230 N N . LYS C 3 81 ? 19.568 62.581 62.987 1.00 60.03 128 LYS A N 1
ATOM 1231 C CA . LYS C 3 81 ? 19.644 62.328 64.420 1.00 56.36 128 LYS A CA 1
ATOM 1232 C C . LYS C 3 81 ? 18.359 62.757 65.152 1.00 55.89 128 LYS A C 1
ATOM 1233 O O . LYS C 3 81 ? 18.402 63.367 66.227 1.00 56.08 128 LYS A O 1
ATOM 1239 N N . GLY C 3 82 ? 17.218 62.415 64.551 1.00 55.62 129 GLY A N 1
ATOM 1240 C CA . GLY C 3 82 ? 15.914 62.718 65.121 1.00 52.25 129 GLY A CA 1
ATOM 1241 C C . GLY C 3 82 ? 15.559 64.185 65.154 1.00 48.47 129 GLY A C 1
ATOM 1242 O O . GLY C 3 82 ? 14.445 64.583 65.519 1.00 46.62 129 GLY A O 1
ATOM 1243 N N . VAL C 3 83 ? 16.531 64.994 64.786 1.00 46.71 130 VAL A N 1
ATOM 1244 C CA . VAL C 3 83 ? 16.369 66.417 64.757 1.00 51.07 130 VAL A CA 1
ATOM 1245 C C . VAL C 3 83 ? 16.299 66.754 63.312 1.00 51.64 130 VAL A C 1
ATOM 1246 O O . VAL C 3 83 ? 16.983 66.168 62.483 1.00 58.75 130 VAL A O 1
ATOM 1250 N N . CYS C 3 84 ? 15.499 67.746 63.005 1.00 53.20 131 CYS A N 1
ATOM 1251 C CA . CYS C 3 84 ? 15.304 68.101 61.635 1.00 53.30 131 CYS A CA 1
ATOM 1252 C C . CYS C 3 84 ? 15.563 69.581 61.424 1.00 50.87 131 CYS A C 1
ATOM 1253 O O . CYS C 3 84 ? 14.856 70.422 61.960 1.00 52.85 131 CYS A O 1
ATOM 1256 N N . THR C 3 85 ? 16.515 69.868 60.543 1.00 53.15 132 THR A N 1
ATOM 1257 C CA . THR C 3 85 ? 16.966 71.226 60.264 1.00 52.24 132 THR A CA 1
ATOM 1258 C C . THR C 3 85 ? 16.795 71.680 58.806 1.00 53.84 132 THR A C 1
ATOM 1259 O O . THR C 3 85 ? 17.371 71.074 57.906 1.00 59.97 132 THR A O 1
ATOM 1263 N N . VAL C 3 86 ? 16.055 72.765 58.567 1.00 54.82 133 VAL A N 1
ATOM 1264 C CA . VAL C 3 86 ? 15.877 73.279 57.205 1.00 50.00 133 VAL A CA 1
ATOM 1265 C C . VAL C 3 86 ? 16.015 74.806 57.135 1.00 54.36 133 VAL A C 1
ATOM 1266 O O . VAL C 3 86 ? 15.732 75.506 58.107 1.00 50.56 133 VAL A O 1
ATOM 1270 N N . GLU C 3 87 ? 16.453 75.309 55.980 1.00 59.65 134 GLU A N 1
ATOM 1271 C CA . GLU C 3 87 ? 16.601 76.748 55.770 1.00 59.97 134 GLU A CA 1
ATOM 1272 C C . GLU C 3 87 ? 15.312 77.350 55.211 1.00 58.60 134 GLU A C 1
ATOM 1273 O O . GLU C 3 87 ? 14.713 76.811 54.269 1.00 57.59 134 GLU A O 1
ATOM 1279 N N . ILE C 3 88 ? 14.895 78.457 55.821 1.00 59.93 135 ILE A N 1
ATOM 1280 C CA . ILE C 3 88 ? 13.675 79.194 55.475 1.00 58.23 135 ILE A CA 1
ATOM 1281 C C . ILE C 3 88 ? 13.826 80.086 54.236 1.00 60.44 135 ILE A C 1
ATOM 1282 O O . ILE C 3 88 ? 14.892 80.662 53.995 1.00 62.07 135 ILE A O 1
ATOM 1287 N N . ASN C 3 89 ? 12.753 80.184 53.450 1.00 60.63 136 ASN A N 1
ATOM 1288 C CA . ASN C 3 89 ? 12.714 81.041 52.266 1.00 56.85 136 ASN A CA 1
ATOM 1289 C C . ASN C 3 89 ? 13.110 82.434 52.750 1.00 52.32 136 ASN A C 1
ATOM 1290 O O . ASN C 3 89 ? 12.404 83.033 53.556 1.00 48.28 136 ASN A O 1
ATOM 1295 N N . SER C 3 90 ? 14.239 82.936 52.259 1.00 49.93 137 SER A N 1
ATOM 1296 C CA . SER C 3 90 ? 14.766 84.235 52.650 1.00 43.47 137 SER A CA 1
ATOM 1297 C C . SER C 3 90 ? 13.966 85.485 52.271 1.00 44.52 137 SER A C 1
AT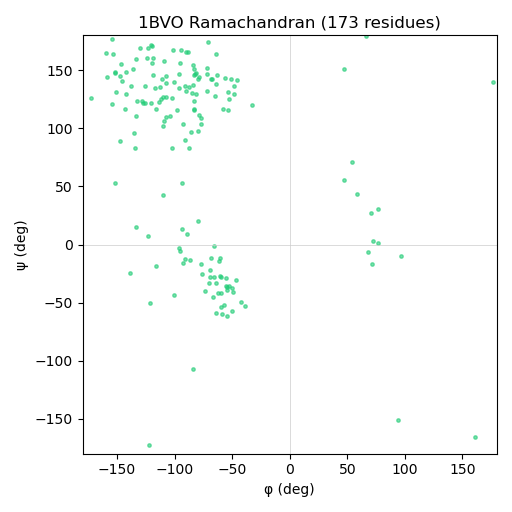OM 1298 O O . SER C 3 90 ? 14.350 86.600 52.638 1.00 44.64 137 SER A O 1
ATOM 1301 N N . THR C 3 91 ? 12.843 85.319 51.587 1.00 44.95 138 THR A N 1
ATOM 1302 C CA . THR C 3 91 ? 12.027 86.467 51.221 1.00 48.36 138 THR A CA 1
ATOM 1303 C C . THR C 3 91 ? 10.617 86.329 51.787 1.00 51.14 138 THR A C 1
ATOM 1304 O O . THR C 3 91 ? 10.115 87.233 52.454 1.00 53.72 138 THR A O 1
ATOM 1308 N N . THR C 3 92 ? 9.991 85.185 51.552 1.00 46.63 139 THR A N 1
ATOM 1309 C CA . THR C 3 92 ? 8.649 84.954 52.062 1.00 45.72 139 THR A CA 1
ATOM 1310 C C . THR C 3 92 ? 8.699 84.808 53.580 1.00 46.81 139 THR A C 1
ATOM 1311 O O . THR C 3 92 ? 7.769 85.214 54.275 1.00 52.61 139 THR A O 1
ATOM 1315 N N . MET C 3 93 ? 9.796 84.239 54.084 1.00 49.67 140 MET A N 1
ATOM 1316 C CA . MET C 3 93 ? 10.003 84.023 55.515 1.00 46.89 140 MET A CA 1
ATOM 1317 C C . MET C 3 93 ? 9.112 82.941 56.122 1.00 49.87 140 MET A C 1
ATOM 1318 O O . MET C 3 93 ? 8.833 82.950 57.323 1.00 48.99 140 MET A O 1
ATOM 1323 N N . SER C 3 94 ? 8.703 81.983 55.299 1.00 50.48 141 SER A N 1
ATOM 1324 C CA . SER C 3 94 ? 7.845 80.895 55.750 1.00 50.91 141 SER A CA 1
ATOM 1325 C C . SER C 3 94 ? 8.343 79.549 55.273 1.00 50.59 141 SER A C 1
ATOM 1326 O O . SER C 3 94 ? 9.080 79.449 54.282 1.00 50.93 141 SER A O 1
ATOM 1329 N N . TYR C 3 95 ? 7.904 78.510 55.963 1.00 48.56 142 TYR A N 1
ATOM 1330 C CA . TYR C 3 95 ? 8.286 77.172 55.602 1.00 46.68 142 TYR A CA 1
ATOM 1331 C C . TYR C 3 95 ? 7.100 76.346 55.964 1.00 47.18 142 TYR A C 1
ATOM 1332 O O . TYR C 3 95 ? 6.412 76.622 56.946 1.00 49.73 142 TYR A O 1
ATOM 1341 N N . THR C 3 96 ? 6.866 75.331 55.161 1.00 45.91 143 THR A N 1
ATOM 1342 C CA . THR C 3 96 ? 5.749 74.456 55.360 1.00 48.44 143 THR A CA 1
ATOM 1343 C C . THR C 3 96 ? 6.370 73.067 55.413 1.00 52.57 143 THR A C 1
ATOM 1344 O O . THR C 3 96 ? 7.150 72.692 54.525 1.00 56.24 143 THR A O 1
ATOM 1348 N N . PHE C 3 97 ? 6.149 72.376 56.532 1.00 49.04 144 PHE A N 1
ATOM 1349 C CA . PHE C 3 97 ? 6.700 71.047 56.727 1.00 49.97 144 PHE A CA 1
ATOM 1350 C C . PHE C 3 97 ? 5.768 70.034 56.109 1.00 52.87 144 PHE A C 1
ATOM 1351 O O . PHE C 3 97 ? 4.784 69.632 56.724 1.00 62.57 144 PHE A O 1
ATOM 1359 N N . ASN C 3 98 ? 6.076 69.621 54.888 1.00 56.77 145 ASN A N 1
ATOM 1360 C CA . ASN C 3 98 ? 5.231 68.671 54.195 1.00 60.34 145 ASN A CA 1
ATOM 1361 C C . ASN C 3 98 ? 5.672 67.222 54.395 1.00 57.51 145 ASN A C 1
ATOM 1362 O O . ASN C 3 98 ? 4.909 66.298 54.103 1.00 52.47 145 ASN A O 1
ATOM 1367 N N . ASN C 3 99 ? 6.905 67.020 54.861 1.00 57.88 146 ASN A N 1
ATOM 1368 C CA . ASN C 3 99 ? 7.394 65.666 55.146 1.00 63.53 146 ASN A CA 1
ATOM 1369 C C . ASN C 3 99 ? 8.093 65.697 56.501 1.00 61.33 146 ASN A C 1
ATOM 1370 O O . ASN C 3 99 ? 9.299 65.943 56.588 1.00 68.67 146 ASN A O 1
ATOM 1375 N N . LEU C 3 100 ? 7.278 65.590 57.549 1.00 59.81 147 LEU A N 1
ATOM 1376 C CA . LEU C 3 100 ? 7.723 65.590 58.942 1.00 53.17 147 LEU A CA 1
ATOM 1377 C C . LEU C 3 100 ? 6.992 64.423 59.610 1.00 52.44 147 LEU A C 1
ATOM 1378 O O . LEU C 3 100 ? 5.756 64.438 59.749 1.00 51.77 147 LEU A O 1
ATOM 1383 N N . GLY C 3 101 ? 7.744 63.388 59.963 1.00 48.95 148 GLY A N 1
ATOM 1384 C CA . GLY C 3 101 ? 7.156 62.219 60.588 1.00 46.35 148 GLY A CA 1
ATOM 1385 C C . GLY C 3 101 ? 7.713 61.992 61.981 1.00 44.65 148 GLY A C 1
ATOM 1386 O O . GLY C 3 101 ? 8.815 62.452 62.306 1.00 42.51 148 GLY A O 1
ATOM 1387 N N . ILE C 3 102 ? 6.978 61.227 62.784 1.00 41.63 149 ILE A N 1
ATOM 1388 C CA . ILE C 3 102 ? 7.402 60.986 64.147 1.00 39.73 149 ILE A CA 1
ATOM 1389 C C . ILE C 3 102 ? 7.698 59.520 64.351 1.00 41.52 149 ILE A C 1
ATOM 1390 O O . ILE C 3 102 ? 6.843 58.656 64.122 1.00 47.01 149 ILE A O 1
ATOM 1395 N N . GLN C 3 103 ? 8.959 59.249 64.659 1.00 41.68 150 GLN A N 1
ATOM 1396 C CA . GLN C 3 103 ? 9.420 57.895 64.904 1.00 45.33 150 GLN A CA 1
ATOM 1397 C C . GLN C 3 103 ? 9.584 57.756 66.401 1.00 46.50 150 GLN A C 1
ATOM 1398 O O . GLN C 3 103 ? 10.457 58.373 67.022 1.00 47.34 150 GLN A O 1
ATOM 1404 N N . CYS C 3 104 ? 8.714 56.956 66.987 1.00 46.81 151 CYS A N 1
ATOM 1405 C CA . CYS C 3 104 ? 8.717 56.767 68.414 1.00 49.96 151 CYS A CA 1
ATOM 1406 C C . CYS C 3 104 ? 9.722 55.782 68.948 1.00 48.82 151 CYS A C 1
ATOM 1407 O O . CYS C 3 104 ? 9.817 54.638 68.506 1.00 49.49 151 CYS A O 1
ATOM 1410 N N . VAL C 3 105 ? 10.458 56.251 69.940 1.00 50.94 152 VAL A N 1
ATOM 1411 C CA . VAL C 3 105 ? 11.415 55.417 70.613 1.00 53.38 152 VAL A CA 1
ATOM 1412 C C . VAL C 3 105 ? 10.564 54.666 71.607 1.00 56.51 152 VAL A C 1
ATOM 1413 O O . VAL C 3 105 ? 9.622 55.230 72.163 1.00 53.04 152 VAL A O 1
ATOM 1417 N N . LYS C 3 106 ? 10.934 53.423 71.876 1.00 60.35 153 LYS A N 1
ATOM 1418 C CA . LYS C 3 106 ? 10.223 52.576 72.836 1.00 66.90 153 LYS A CA 1
ATOM 1419 C C . LYS C 3 106 ? 10.952 52.694 74.194 1.00 69.73 153 LYS A C 1
ATOM 1420 O O . LYS C 3 106 ? 12.154 52.997 74.221 1.00 70.94 153 LYS A O 1
ATOM 1426 N N . LYS C 3 107 ? 10.249 52.418 75.300 1.00 71.45 154 LYS A N 1
ATOM 1427 C CA . LYS C 3 107 ? 10.819 52.542 76.655 1.00 66.56 154 LYS A CA 1
ATOM 1428 C C . LYS C 3 107 ? 12.275 52.105 76.837 1.00 62.44 154 LYS A C 1
ATOM 1429 O O . LYS C 3 107 ? 13.103 52.892 77.299 1.00 54.25 154 LYS A O 1
ATOM 1435 N N . LYS C 3 108 ? 12.601 50.884 76.426 1.00 61.05 155 LYS A N 1
ATOM 1436 C CA . LYS C 3 108 ? 13.975 50.383 76.556 1.00 66.46 155 LYS A CA 1
ATOM 1437 C C . LYS C 3 108 ? 14.980 51.390 75.997 1.00 65.86 155 LYS A C 1
ATOM 1438 O O . LYS C 3 108 ? 16.029 51.647 76.612 1.00 69.14 155 LYS A O 1
ATOM 1444 N N . ASP C 3 109 ? 14.606 52.057 74.910 1.00 62.58 156 ASP A N 1
ATOM 1445 C CA . ASP C 3 109 ? 15.508 53.002 74.273 1.00 55.36 156 ASP A CA 1
ATOM 1446 C C . ASP C 3 109 ? 15.445 54.461 74.708 1.00 53.18 156 ASP A C 1
ATOM 1447 O O . ASP C 3 109 ? 16.352 55.228 74.385 1.00 47.81 156 ASP A O 1
ATOM 1452 N N . VAL C 3 110 ? 14.420 54.863 75.453 1.00 48.68 157 VAL A N 1
ATOM 1453 C CA . VAL C 3 110 ? 14.338 56.267 75.871 1.00 44.61 157 VAL A CA 1
ATOM 1454 C C . VAL C 3 110 ? 15.660 56.862 76.319 1.00 49.40 157 VAL A C 1
ATOM 1455 O O . VAL C 3 110 ? 16.039 57.929 75.837 1.00 54.04 157 VAL A O 1
ATOM 1459 N N . GLU C 3 111 ? 16.372 56.168 77.205 1.00 55.06 158 GLU A N 1
ATOM 1460 C CA . GLU C 3 111 ? 17.634 56.699 77.721 1.00 59.99 158 GLU A CA 1
ATOM 1461 C C . GLU C 3 111 ? 18.713 56.993 76.661 1.00 5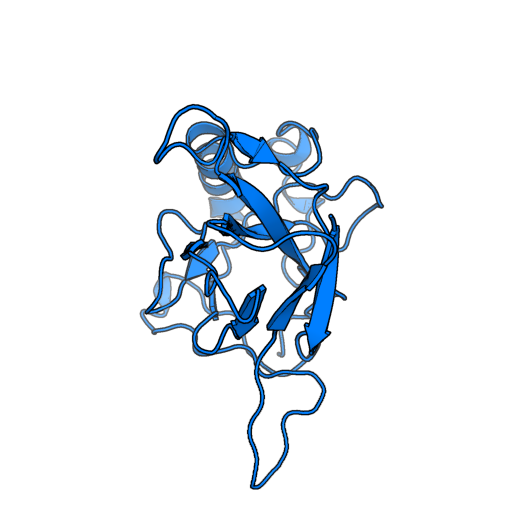7.82 158 GLU A C 1
ATOM 1462 O O . GLU C 3 111 ? 19.095 58.149 76.483 1.00 51.40 158 GLU A O 1
ATOM 1468 N N . GLU C 3 112 ? 19.138 55.973 75.914 1.00 60.48 159 GLU A N 1
ATOM 1469 C CA . GLU C 3 112 ? 20.159 56.099 74.859 1.00 62.81 159 GLU A CA 1
ATOM 1470 C C . GLU C 3 112 ? 19.756 57.215 73.886 1.00 61.78 159 GLU A C 1
ATOM 1471 O O . GLU C 3 112 ? 20.599 57.988 73.419 1.00 57.15 159 GLU A O 1
ATOM 1477 N N . ALA C 3 113 ? 18.453 57.330 73.641 1.00 60.52 160 ALA A N 1
ATOM 1478 C CA . ALA C 3 113 ? 17.910 58.344 72.746 1.00 58.99 160 ALA A CA 1
ATOM 1479 C C . ALA C 3 113 ? 18.189 59.729 73.309 1.00 58.55 160 ALA A C 1
ATOM 1480 O O . ALA C 3 113 ? 18.843 60.554 72.659 1.00 56.96 160 ALA A O 1
ATOM 1482 N N . LEU C 3 114 ? 17.693 59.983 74.516 1.00 55.01 161 LEU A N 1
ATOM 1483 C CA . LEU C 3 114 ? 17.907 61.264 75.174 1.00 55.46 161 LEU A CA 1
ATOM 1484 C C . LEU C 3 114 ? 19.396 61.499 75.340 1.00 57.98 161 LEU A C 1
ATOM 1485 O O . LEU C 3 114 ? 19.858 62.637 75.366 1.00 56.95 161 LEU A O 1
ATOM 1490 N N . ARG C 3 115 ? 20.139 60.401 75.432 1.00 62.31 162 ARG A N 1
ATOM 1491 C CA . ARG C 3 115 ? 21.587 60.455 75.561 1.00 66.88 162 ARG A CA 1
ATOM 1492 C C . ARG C 3 115 ? 22.047 61.190 74.299 1.00 64.72 162 ARG A C 1
ATOM 1493 O O . ARG C 3 115 ? 22.666 62.247 74.386 1.00 64.75 162 ARG A O 1
ATOM 1501 N N . LEU C 3 116 ? 21.620 60.688 73.141 1.00 66.11 163 LEU A N 1
ATOM 1502 C CA . LEU C 3 116 ? 21.970 61.278 71.847 1.00 67.82 163 LEU A CA 1
ATOM 1503 C C . LEU C 3 116 ? 21.478 62.711 71.626 1.00 64.93 163 LEU A C 1
ATOM 1504 O O . LEU C 3 116 ? 22.219 63.533 71.086 1.00 65.25 163 LEU A O 1
ATOM 1509 N N . ARG C 3 117 ? 20.247 63.023 72.031 1.00 61.13 164 ARG A N 1
ATOM 1510 C CA . ARG C 3 117 ? 19.726 64.382 71.858 1.00 55.46 164 ARG A CA 1
ATOM 1511 C C . ARG C 3 117 ? 20.716 65.341 72.538 1.00 54.10 164 ARG A C 1
ATOM 1512 O O . ARG C 3 117 ? 21.009 66.404 72.003 1.00 52.85 164 ARG A O 1
ATOM 1520 N N . GLN C 3 118 ? 21.311 64.906 73.651 1.00 60.77 165 GLN A N 1
ATOM 1521 C CA . GLN C 3 118 ? 22.291 65.714 74.389 1.00 64.09 165 GLN A CA 1
ATOM 1522 C C . GLN C 3 118 ? 23.592 65.957 73.607 1.00 65.97 165 GLN A C 1
ATOM 1523 O O . GLN C 3 118 ? 24.092 67.081 73.581 1.00 65.20 165 GLN A O 1
ATOM 1529 N N . GLU C 3 119 ? 24.126 64.902 72.982 1.00 67.56 166 GLU A N 1
ATOM 1530 C CA . GLU C 3 119 ? 25.362 64.940 72.170 1.00 70.88 166 GLU A CA 1
ATOM 1531 C C . GLU C 3 119 ? 25.154 65.994 71.071 1.00 69.94 166 GLU A C 1
ATOM 1532 O O . GLU C 3 119 ? 25.919 66.950 70.941 1.00 72.71 166 GLU A O 1
ATOM 1538 N N . ILE C 3 120 ? 24.044 65.850 70.354 1.00 69.38 167 ILE A N 1
ATOM 1539 C CA . ILE C 3 120 ? 23.620 66.742 69.284 1.00 63.11 167 ILE A CA 1
ATOM 1540 C C . ILE C 3 120 ? 23.541 68.198 69.803 1.00 64.68 167 ILE A C 1
ATOM 1541 O O . ILE C 3 120 ? 23.655 69.148 69.024 1.00 64.69 167 ILE A O 1
ATOM 1546 N N . ARG C 3 121 ? 23.267 68.335 71.108 1.00 61.97 168 ARG A N 1
ATOM 1547 C CA . ARG C 3 121 ? 23.104 69.601 71.850 1.00 56.80 168 ARG A CA 1
ATOM 1548 C C . ARG C 3 121 ? 21.762 70.288 71.610 1.00 58.11 168 ARG A C 1
ATOM 1549 O O . ARG C 3 121 ? 21.655 71.503 71.724 1.00 58.76 168 ARG A O 1
ATOM 1557 N N . VAL C 3 122 ? 20.724 69.504 71.347 1.00 53.58 169 VAL A N 1
ATOM 1558 C CA . VAL C 3 122 ? 19.397 70.068 71.126 1.00 52.05 169 VAL A CA 1
ATOM 1559 C C . VAL C 3 122 ? 18.604 70.102 72.425 1.00 50.40 169 VAL A C 1
ATOM 1560 O O . VAL C 3 122 ? 18.144 69.068 72.916 1.00 46.15 169 VAL A O 1
ATOM 1564 N N . ASP C 3 123 ? 18.499 71.286 73.002 1.00 49.76 170 ASP A N 1
ATOM 1565 C CA . ASP C 3 123 ? 17.750 71.448 74.220 1.00 49.70 170 ASP A CA 1
ATOM 1566 C C . ASP C 3 123 ? 17.165 72.830 74.126 1.00 49.34 170 ASP A C 1
ATOM 1567 O O . ASP C 3 123 ? 17.772 73.812 74.551 1.00 54.38 170 ASP A O 1
ATOM 1572 N N . PRO C 3 124 ? 15.975 72.928 73.538 1.00 45.57 171 PRO A N 1
ATOM 1573 C CA . PRO C 3 124 ? 15.278 74.194 73.355 1.00 42.86 171 PRO A CA 1
ATOM 1574 C C . PRO C 3 124 ? 15.153 75.067 74.591 1.00 47.84 171 PRO A C 1
ATOM 1575 O O . PRO C 3 124 ? 15.593 76.216 74.596 1.00 44.63 171 PRO A O 1
ATOM 1579 N N . PHE C 3 125 ? 14.549 74.527 75.640 1.00 53.16 172 PHE A N 1
ATOM 1580 C CA . PHE C 3 125 ? 14.320 75.310 76.842 1.00 59.78 172 PHE A CA 1
ATOM 1581 C C . PHE C 3 125 ? 15.331 75.275 77.999 1.00 66.54 172 PHE A C 1
ATOM 1582 O O . PHE C 3 125 ? 15.045 75.808 79.074 1.00 69.10 172 PHE A O 1
ATOM 1590 N N . ARG C 3 126 ? 16.531 74.744 77.759 1.00 69.90 173 ARG A N 1
ATOM 1591 C CA . ARG C 3 126 ? 17.572 74.660 78.795 1.00 70.28 173 ARG A CA 1
ATOM 1592 C C . ARG C 3 126 ? 16.956 73.944 79.974 1.00 65.67 173 ARG A C 1
ATOM 1593 O O . ARG C 3 126 ? 16.718 74.496 81.043 1.00 70.67 173 ARG A O 1
ATOM 1601 N N . THR C 3 127 ? 16.756 72.662 79.744 1.00 60.72 174 THR A N 1
ATOM 1602 C CA . THR C 3 127 ? 16.117 71.747 80.656 1.00 55.48 174 THR A CA 1
ATOM 1603 C C . THR C 3 127 ? 17.079 70.651 81.122 1.00 56.94 174 THR A C 1
ATOM 1604 O O . THR C 3 127 ? 16.852 69.998 82.155 1.00 59.50 174 THR A O 1
ATOM 1608 N N . GLY C 3 128 ? 18.166 70.465 80.382 1.00 56.16 175 GLY A N 1
ATOM 1609 C CA . GLY C 3 128 ? 19.119 69.432 80.717 1.00 54.65 175 GLY A CA 1
ATOM 1610 C C . GLY C 3 128 ? 18.458 68.080 80.530 1.00 55.30 175 GLY A C 1
ATOM 1611 O O . GLY C 3 128 ? 17.279 67.986 80.196 1.00 52.12 175 GLY A O 1
ATOM 1612 N N . PHE C 3 129 ? 19.194 67.010 80.788 1.00 57.99 176 PHE A N 1
ATOM 1613 C CA . PHE C 3 129 ? 18.615 65.695 80.598 1.00 62.28 176 PHE A CA 1
ATOM 1614 C C . PHE C 3 129 ? 18.341 64.915 81.862 1.00 64.36 176 PHE A C 1
ATOM 1615 O O . PHE C 3 129 ? 18.483 63.689 81.901 1.00 63.36 176 PHE A O 1
ATOM 1623 N N . GLY C 3 130 ? 17.810 65.633 82.850 1.00 67.33 177 GLY A N 1
ATOM 1624 C CA . GLY C 3 130 ? 17.490 65.024 84.127 1.00 70.99 177 GLY A CA 1
ATOM 1625 C C . GLY C 3 130 ? 16.496 63.902 83.928 1.00 71.56 177 GLY A C 1
ATOM 1626 O O . GLY C 3 130 ? 16.659 62.795 84.454 1.00 73.62 177 GLY A O 1
ATOM 1627 N N . HIS C 3 131 ? 15.525 64.163 83.061 1.00 70.39 178 HIS A N 1
ATOM 1628 C CA . HIS C 3 131 ? 14.477 63.213 82.761 1.00 66.32 178 HIS A CA 1
ATOM 1629 C C . HIS C 3 131 ? 14.946 61.874 82.159 1.00 64.20 178 HIS A C 1
ATOM 1630 O O . HIS C 3 131 ? 14.177 60.922 82.110 1.00 58.22 178 HIS A O 1
ATOM 1637 N N . ALA C 3 132 ? 16.213 61.789 81.749 1.00 65.54 179 ALA A N 1
ATOM 1638 C CA . ALA C 3 132 ? 16.740 60.542 81.183 1.00 69.09 179 ALA A CA 1
ATOM 1639 C C . ALA C 3 132 ? 16.863 59.440 82.245 1.00 75.16 179 ALA A C 1
ATOM 1640 O O . ALA C 3 132 ? 16.734 58.270 81.925 1.00 74.14 179 ALA A O 1
ATOM 1642 N N . LYS C 3 133 ? 17.060 59.834 83.507 1.00 81.73 180 LYS A N 1
ATOM 1643 C CA . LYS C 3 133 ? 17.181 58.911 84.646 1.00 83.49 180 LYS A CA 1
ATOM 1644 C C . LYS C 3 133 ? 15.804 58.313 85.010 1.00 84.30 180 LYS A C 1
ATOM 1645 O O . LYS C 3 133 ? 15.696 57.132 85.352 1.00 82.97 180 LYS A O 1
ATOM 1651 N N . GLU C 3 134 ? 14.773 59.153 84.957 1.00 84.72 181 GLU A N 1
ATOM 1652 C CA . GLU C 3 134 ? 13.381 58.802 85.258 1.00 87.31 181 GLU A CA 1
ATOM 1653 C C . GLU C 3 134 ? 12.703 58.658 83.887 1.00 87.84 181 GLU A C 1
ATOM 1654 O O . GLU C 3 134 ? 12.000 59.560 83.447 1.00 88.00 181 GLU A O 1
ATOM 1660 N N . PRO C 3 135 ? 12.823 57.489 83.234 1.00 87.83 182 PRO A N 1
ATOM 1661 C CA . PRO C 3 135 ? 12.221 57.295 81.905 1.00 85.05 182 PRO A CA 1
ATOM 1662 C C . PRO C 3 135 ? 10.706 57.072 81.779 1.00 81.57 182 PRO A C 1
ATOM 1663 O O . PRO C 3 135 ? 10.131 57.328 80.720 1.00 81.83 182 PRO A O 1
ATOM 1667 N N . GLY C 3 136 ? 10.071 56.554 82.827 1.00 79.60 183 GLY A N 1
ATOM 1668 C CA . GLY C 3 136 ? 8.640 56.294 82.785 1.00 72.30 183 GLY A CA 1
ATOM 1669 C C . GLY C 3 136 ? 7.814 57.554 82.948 1.00 69.98 183 GLY A C 1
ATOM 1670 O O . GLY C 3 136 ? 6.624 57.575 82.645 1.00 71.16 183 GLY A O 1
ATOM 1671 N N . SER C 3 137 ? 8.450 58.614 83.435 1.00 65.07 184 SER A N 1
ATOM 1672 C CA . SER C 3 137 ? 7.772 59.887 83.642 1.00 63.83 184 SER A CA 1
ATOM 1673 C C . SER C 3 137 ? 7.396 60.559 82.321 1.00 63.12 184 SER A C 1
ATOM 1674 O O . SER C 3 137 ? 6.515 61.421 82.282 1.00 71.22 184 SER A O 1
ATOM 1677 N N . ILE C 3 138 ? 8.091 60.175 81.252 1.00 60.33 185 ILE A N 1
ATOM 1678 C CA . ILE C 3 138 ? 7.848 60.735 79.931 1.00 49.48 185 ILE A CA 1
ATOM 1679 C C . ILE C 3 138 ? 6.701 60.047 79.218 1.00 44.40 185 ILE A C 1
ATOM 1680 O O . ILE C 3 138 ? 6.752 58.829 78.995 1.00 44.11 185 ILE A O 1
ATOM 1685 N N . ASP C 3 139 ? 5.694 60.812 78.817 1.00 37.33 186 ASP A N 1
ATOM 1686 C CA . ASP C 3 139 ? 4.569 60.233 78.112 1.00 39.18 186 ASP A CA 1
ATOM 1687 C C . ASP C 3 139 ? 4.930 59.955 76.650 1.00 45.96 186 ASP A C 1
ATOM 1688 O O . ASP C 3 139 ? 5.044 60.872 75.821 1.00 49.24 186 ASP A O 1
ATOM 1693 N N . LEU C 3 140 ? 5.070 58.676 76.315 1.00 47.63 187 LEU A N 1
ATOM 1694 C CA . LEU C 3 140 ? 5.426 58.284 74.958 1.00 46.00 187 LEU A CA 1
ATOM 1695 C C . LEU C 3 140 ? 4.271 58.279 73.957 1.00 51.47 187 LEU A C 1
ATOM 1696 O O . LEU C 3 140 ? 4.386 57.683 72.877 1.00 56.55 187 LEU A O 1
ATOM 1701 N N . ASN C 3 141 ? 3.195 58.989 74.271 1.00 50.40 188 ASN A N 1
ATOM 1702 C CA . ASN C 3 141 ? 2.053 59.057 73.372 1.00 46.68 188 ASN A CA 1
ATOM 1703 C C . ASN C 3 141 ? 1.676 60.454 72.969 1.00 43.19 188 ASN A C 1
ATOM 1704 O O . ASN C 3 141 ? 0.654 60.675 72.318 1.00 38.70 188 ASN A O 1
ATOM 1709 N N . ALA C 3 142 ? 2.508 61.404 73.356 1.00 36.86 189 ALA A N 1
ATOM 1710 C CA . ALA C 3 142 ? 2.245 62.784 73.025 1.00 34.77 189 ALA A CA 1
ATOM 1711 C C . ALA C 3 142 ? 3.566 63.514 72.941 1.00 35.35 189 ALA A C 1
ATOM 1712 O O . ALA C 3 142 ? 4.537 63.174 73.622 1.00 33.25 189 ALA A O 1
ATOM 1714 N N . VAL C 3 143 ? 3.583 64.505 72.064 1.00 34.72 190 VAL A N 1
ATOM 1715 C CA . VAL C 3 143 ? 4.763 65.308 71.843 1.00 34.15 190 VAL A CA 1
ATOM 1716 C C . VAL C 3 143 ? 4.285 66.633 71.328 1.00 32.63 190 VAL A C 1
ATOM 1717 O O . VAL C 3 143 ? 3.099 66.848 71.121 1.00 36.93 190 VAL A O 1
ATOM 1721 N N . ARG C 3 144 ? 5.225 67.528 71.133 1.00 33.66 191 ARG A N 1
ATOM 1722 C CA . ARG C 3 144 ? 4.938 68.810 70.528 1.00 42.50 191 ARG A CA 1
ATOM 1723 C C . ARG C 3 144 ? 6.184 69.040 69.675 1.00 43.92 191 ARG A C 1
ATOM 1724 O O . ARG C 3 144 ? 7.269 68.509 69.962 1.00 43.07 191 ARG A O 1
ATOM 1732 N N . LEU C 3 145 ? 5.998 69.732 68.566 1.00 44.51 192 LEU A N 1
ATOM 1733 C CA . LEU C 3 145 ? 7.098 70.036 67.674 1.00 39.84 192 LEU A CA 1
ATOM 1734 C C . LEU C 3 145 ? 7.687 71.327 68.201 1.00 41.02 192 LEU A C 1
ATOM 1735 O O . LEU C 3 145 ? 6.952 72.256 68.574 1.00 41.31 192 LEU A O 1
ATOM 1740 N N . CYS C 3 146 ? 9.005 71.387 68.267 1.00 36.79 193 CYS A N 1
ATOM 1741 C CA . CYS C 3 146 ? 9.651 72.598 68.736 1.00 40.60 193 CYS A CA 1
ATOM 1742 C C . CYS C 3 146 ? 10.355 73.260 67.559 1.00 44.21 193 CYS A C 1
ATOM 1743 O O . CYS C 3 146 ? 11.111 72.602 66.824 1.00 46.46 193 CYS A O 1
ATOM 1746 N N . PHE C 3 147 ? 10.072 74.540 67.343 1.00 41.58 194 PHE A N 1
ATOM 1747 C CA . PHE C 3 147 ? 10.688 75.251 66.240 1.00 39.43 194 PHE A CA 1
ATOM 1748 C C . PHE C 3 147 ? 11.683 76.275 66.751 1.00 41.66 194 PHE A C 1
ATOM 1749 O O . PHE C 3 147 ? 11.300 77.323 67.254 1.00 38.95 194 PHE A O 1
ATOM 1757 N N . GLN C 3 148 ? 12.964 75.951 66.680 1.00 41.75 195 GLN A N 1
ATOM 1758 C CA . GLN C 3 148 ? 13.968 76.916 67.104 1.00 46.69 195 GLN A CA 1
ATOM 1759 C C . GLN C 3 148 ? 14.462 77.590 65.850 1.00 52.90 195 GLN A C 1
ATOM 1760 O O . GLN C 3 148 ? 15.065 76.931 64.985 1.00 56.54 195 GLN A O 1
ATOM 1766 N N . VAL C 3 149 ? 14.220 78.890 65.733 1.00 53.52 196 VAL A N 1
ATOM 1767 C CA . VAL C 3 149 ? 14.656 79.616 64.556 1.00 52.11 196 VAL A CA 1
ATOM 1768 C C . VAL C 3 149 ? 15.941 80.380 64.848 1.00 54.62 196 VAL A C 1
ATOM 1769 O O . VAL C 3 149 ? 16.125 80.905 65.954 1.00 55.02 196 VAL A O 1
ATOM 1773 N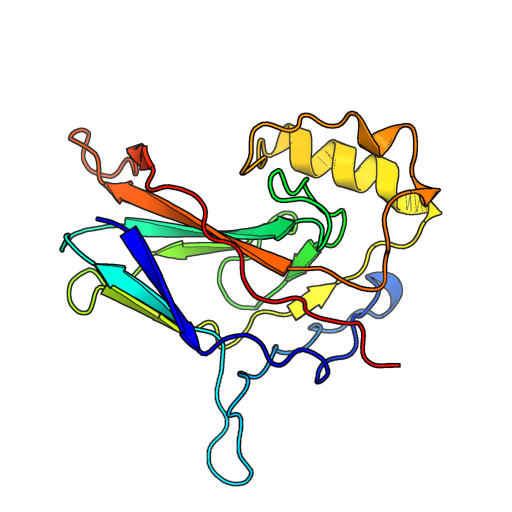 N . PHE C 3 150 ? 16.850 80.383 63.873 1.00 55.25 197 PHE A N 1
ATOM 1774 C CA . PHE C 3 150 ? 18.118 81.090 63.998 1.00 52.85 197 PHE A CA 1
ATOM 1775 C C . PHE C 3 150 ? 18.331 82.007 62.795 1.00 55.58 197 PHE A C 1
ATOM 1776 O O . PHE C 3 150 ? 18.280 81.568 61.633 1.00 58.57 197 PHE A 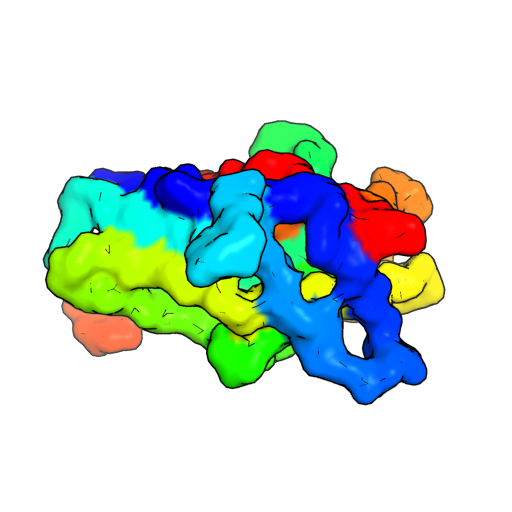O 1
ATOM 1784 N N . LEU C 3 151 ? 18.534 83.286 63.077 1.00 53.07 198 LEU A N 1
ATOM 1785 C CA . LEU C 3 151 ? 18.796 84.282 62.054 1.00 54.68 198 LEU A CA 1
ATOM 1786 C C . LEU C 3 151 ? 20.261 84.265 61.688 1.00 58.85 198 LEU A C 1
ATOM 1787 O O . LEU C 3 151 ? 21.097 83.889 62.513 1.00 59.75 198 LEU A O 1
ATOM 1792 N N . GLU C 3 152 ? 20.577 84.633 60.446 1.00 65.45 199 GLU A N 1
ATOM 1793 C CA . GLU C 3 152 ? 21.976 84.690 60.016 1.00 67.33 199 GLU A CA 1
ATOM 1794 C C . GLU C 3 152 ? 22.555 85.777 60.931 1.00 70.60 199 GLU A C 1
ATOM 1795 O O . GLU C 3 152 ? 21.841 86.714 61.299 1.00 68.84 199 GLU A O 1
ATOM 1801 N N . GLY C 3 153 ? 23.815 85.649 61.333 1.00 72.03 200 GLY A N 1
ATOM 1802 C CA . GLY C 3 153 ? 24.364 86.638 62.253 1.00 80.13 200 GLY A CA 1
ATOM 1803 C C . GLY C 3 153 ? 24.916 87.926 61.677 1.00 83.89 200 GLY A C 1
ATOM 1804 O O . GLY C 3 153 ? 24.195 88.864 61.344 1.00 84.08 200 GLY A O 1
ATOM 1805 N N . GLN C 3 154 ? 26.233 88.003 61.703 1.00 87.62 201 GLN A N 1
ATOM 1806 C CA . GLN C 3 154 ? 27.001 89.121 61.176 1.00 93.27 201 GLN A CA 1
ATOM 1807 C C . GLN C 3 154 ? 28.139 88.356 60.507 1.00 93.53 201 GLN A C 1
ATOM 1808 O O . GLN C 3 154 ? 28.759 88.823 59.550 1.00 97.46 201 GLN A O 1
ATOM 1814 N N . GLN C 3 155 ?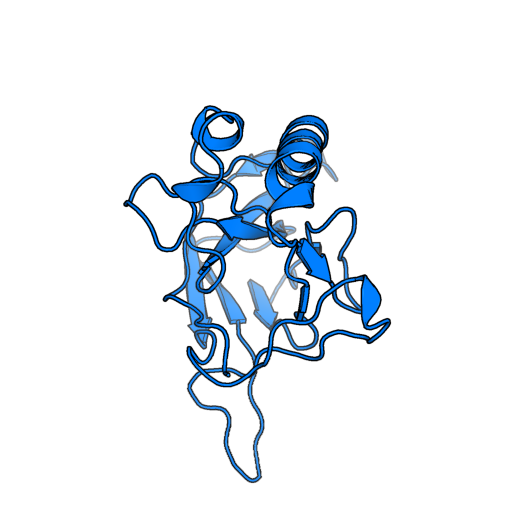 28.364 87.145 61.017 1.00 91.17 202 GLN A N 1
ATOM 1815 C CA . GLN C 3 155 ? 29.359 86.230 60.500 1.00 86.93 202 GLN A CA 1
ATOM 1816 C C . GLN C 3 155 ? 28.662 85.435 59.389 1.00 82.04 202 GLN A C 1
ATOM 1817 O O . GLN C 3 155 ? 28.118 84.360 59.626 1.00 75.78 202 GLN A O 1
ATOM 1823 N N . ARG C 3 156 ? 28.628 86.031 58.202 1.00 78.72 203 ARG A N 1
ATOM 1824 C CA . ARG C 3 156 ? 28.010 85.460 57.009 1.00 77.44 203 ARG A CA 1
ATOM 1825 C C . ARG C 3 156 ? 28.066 83.941 56.854 1.00 75.87 203 ARG A C 1
ATOM 1826 O O . ARG C 3 156 ? 29.139 83.363 56.711 1.00 79.53 203 ARG A O 1
ATOM 1834 N N . GLY C 3 157 ? 26.891 83.322 56.790 1.00 77.02 204 GLY A N 1
ATOM 1835 C CA . GLY C 3 157 ? 26.803 81.877 56.635 1.00 75.70 204 GLY A CA 1
ATOM 1836 C C . GLY C 3 157 ? 26.618 81.132 57.944 1.00 75.09 204 GLY A C 1
ATOM 1837 O O . GLY C 3 157 ? 26.336 79.929 57.952 1.00 73.17 204 GLY A O 1
ATOM 1838 N N . ARG C 3 158 ? 26.769 81.860 59.051 1.00 74.60 205 ARG A N 1
ATOM 1839 C CA . ARG C 3 158 ? 26.623 81.316 60.393 1.00 70.92 205 ARG A CA 1
ATOM 1840 C C . ARG C 3 158 ? 25.316 81.827 61.001 1.00 67.13 205 ARG A C 1
ATOM 1841 O O . ARG C 3 158 ? 25.178 83.024 61.256 1.00 67.04 205 ARG A O 1
ATOM 1849 N N . PHE C 3 159 ? 24.338 80.940 61.159 1.00 61.77 206 PHE A N 1
ATOM 1850 C CA . PHE C 3 159 ? 23.053 81.288 61.757 1.00 64.21 206 PHE A CA 1
ATOM 1851 C C . PHE C 3 159 ? 23.266 81.299 63.246 1.00 64.02 206 PHE A C 1
ATOM 1852 O O . PHE C 3 159 ? 23.262 80.278 63.932 1.00 66.40 206 PHE A O 1
ATOM 1860 N N . THR C 3 160 ? 23.478 82.512 63.713 1.00 65.02 207 THR A N 1
ATOM 1861 C CA . THR C 3 160 ? 23.816 82.823 65.077 1.00 63.19 207 THR A CA 1
ATOM 1862 C C . THR C 3 160 ? 22.754 83.339 66.033 1.00 62.39 207 THR A C 1
ATOM 1863 O O . THR C 3 160 ? 22.705 82.928 67.192 1.00 62.13 207 THR A O 1
ATOM 1867 N N . GLU C 3 161 ? 21.934 84.258 65.557 1.00 62.45 208 GLU A N 1
ATOM 1868 C CA . GLU C 3 161 ? 20.913 84.862 66.383 1.00 63.88 208 GLU A CA 1
ATOM 1869 C C . GLU C 3 161 ? 19.722 83.969 66.545 1.00 60.52 208 GLU A C 1
ATOM 1870 O O . GLU C 3 161 ? 19.030 83.650 65.583 1.00 62.70 208 GLU A O 1
ATOM 1876 N N . PRO C 3 162 ? 19.524 83.468 67.761 1.00 61.03 209 PRO A N 1
ATOM 1877 C CA . PRO C 3 162 ? 18.374 82.599 67.949 1.00 58.85 209 PRO A CA 1
ATOM 1878 C C . PRO C 3 162 ? 17.156 83.384 68.386 1.00 55.96 209 PRO A C 1
ATOM 1879 O O . PRO C 3 162 ? 17.258 84.345 69.155 1.00 54.84 209 PRO A O 1
ATOM 1883 N N . LEU C 3 163 ? 16.017 83.073 67.785 1.00 50.63 210 LEU A N 1
ATOM 1884 C CA . LEU C 3 163 ? 14.771 83.707 68.181 1.00 47.17 210 LEU A CA 1
ATOM 1885 C C . LEU C 3 163 ? 14.318 82.725 69.252 1.00 54.89 210 LEU A C 1
ATOM 1886 O O . LEU C 3 163 ? 14.837 81.609 69.342 1.00 50.34 210 LEU A O 1
ATOM 1891 N N . THR C 3 164 ? 13.341 83.122 70.056 1.00 59.16 211 THR A N 1
ATOM 1892 C CA . THR C 3 164 ? 12.863 82.264 71.131 1.00 55.64 211 THR A CA 1
ATOM 1893 C C . THR C 3 164 ? 12.066 81.068 70.628 1.00 52.24 211 THR A C 1
ATOM 1894 O O . THR C 3 164 ? 11.160 81.223 69.806 1.00 53.10 211 THR A O 1
ATOM 1898 N N . PRO C 3 165 ? 12.396 79.860 71.133 1.00 50.63 212 PRO A N 1
ATOM 1899 C CA . PRO C 3 165 ? 11.722 78.620 70.759 1.00 50.08 212 PRO A CA 1
ATOM 1900 C C . PRO C 3 165 ? 10.231 78.810 70.907 1.00 49.52 212 PRO A C 1
ATOM 1901 O O . PRO C 3 165 ? 9.746 79.516 71.789 1.00 51.50 212 PRO A O 1
ATOM 1905 N N . VAL C 3 166 ? 9.508 78.221 69.979 1.00 53.69 213 VAL A N 1
ATOM 1906 C CA . VAL C 3 166 ? 8.066 78.298 69.960 1.00 54.37 213 VAL A CA 1
ATOM 1907 C C . VAL C 3 166 ? 7.609 76.852 69.910 1.00 56.23 213 VAL A C 1
ATOM 1908 O O . VAL C 3 166 ? 8.202 76.009 69.220 1.00 52.71 213 VAL A O 1
ATOM 1912 N N . VAL C 3 167 ? 6.601 76.560 70.716 1.00 55.61 214 VAL A N 1
ATOM 1913 C CA . VAL C 3 167 ? 6.102 75.213 70.826 1.00 52.69 214 VAL A CA 1
ATOM 1914 C C . VAL C 3 167 ? 4.704 75.117 70.210 1.00 54.95 214 VAL A C 1
ATOM 1915 O O . VAL C 3 167 ? 3.950 76.089 70.217 1.00 46.89 214 VAL A O 1
ATOM 1919 N N . SER C 3 168 ? 4.465 73.988 69.544 1.00 55.40 215 SER A N 1
ATOM 1920 C CA . SER C 3 168 ? 3.210 73.691 68.864 1.00 56.83 215 SER A CA 1
ATOM 1921 C C . SER C 3 168 ? 2.235 73.029 69.814 1.00 60.42 215 SER A C 1
ATOM 1922 O O . SER C 3 168 ? 2.632 72.481 70.860 1.00 61.50 215 SER A O 1
ATOM 1925 N N . ASP C 3 169 ? 0.974 72.980 69.405 1.00 62.03 216 ASP A N 1
ATOM 1926 C CA . ASP C 3 169 ? -0.026 72.319 70.220 1.00 61.86 216 ASP A CA 1
ATOM 1927 C C . ASP C 3 169 ? 0.360 70.858 70.286 1.00 60.67 216 ASP A C 1
ATOM 1928 O O . ASP C 3 169 ? 1.184 70.392 69.485 1.00 65.63 216 ASP A O 1
ATOM 1933 N N . ILE C 3 170 ? -0.207 70.131 71.236 1.00 54.76 217 ILE A N 1
ATOM 1934 C CA . ILE C 3 170 ? 0.151 68.741 71.368 1.00 49.59 217 ILE A CA 1
ATOM 1935 C C . ILE C 3 170 ? -0.286 67.839 70.222 1.00 49.51 217 ILE A C 1
ATOM 1936 O O . ILE C 3 170 ? -1.347 68.027 69.611 1.00 53.67 217 ILE A O 1
ATOM 1941 N N . ILE C 3 171 ? 0.596 66.895 69.906 1.00 48.14 218 ILE A N 1
ATOM 1942 C CA . ILE C 3 171 ? 0.383 65.879 68.878 1.00 45.09 218 ILE A CA 1
ATOM 1943 C C . ILE C 3 171 ? 0.319 64.564 69.664 1.00 49.79 218 ILE A C 1
ATOM 1944 O O . ILE C 3 171 ? 1.278 64.215 70.376 1.00 43.40 218 ILE A O 1
ATOM 1949 N N . TYR C 3 172 ? -0.804 63.859 69.499 1.00 48.67 219 TYR A N 1
ATOM 1950 C CA . TYR C 3 172 ? -1.115 62.602 70.173 1.00 49.61 219 TYR A CA 1
ATOM 1951 C C . TYR C 3 172 ? -1.042 61.376 69.272 1.00 48.95 219 TYR A C 1
ATOM 1952 O O . TYR C 3 172 ? -1.744 61.311 68.266 1.00 54.36 219 TYR A O 1
ATOM 1961 N N . ASP C 3 173 ? -0.288 60.355 69.671 1.00 53.92 220 ASP A N 1
ATOM 1962 C CA . ASP C 3 173 ? -0.194 59.130 68.863 1.00 52.63 220 ASP A CA 1
ATOM 1963 C C . ASP C 3 173 ? -1.561 58.503 68.632 1.00 57.63 220 ASP A C 1
ATOM 1964 O O . ASP C 3 173 ? -2.259 58.084 69.571 1.00 59.60 220 ASP A O 1
ATOM 1969 N N . LYS C 3 174 ? -1.931 58.470 67.360 1.00 62.07 221 LYS A N 1
ATOM 1970 C CA . LYS C 3 174 ? -3.189 57.939 66.893 1.00 64.86 221 LYS A CA 1
ATOM 1971 C C . LYS C 3 174 ? -3.177 56.409 66.872 1.00 66.97 221 LYS A C 1
ATOM 1972 O O . LYS C 3 174 ? -2.607 55.798 65.955 1.00 64.75 221 LYS A O 1
ATOM 1978 N N . LYS C 3 175 ? -3.839 55.808 67.868 1.00 69.18 222 LYS A N 1
ATOM 1979 C CA . LYS C 3 175 ? -3.943 54.350 68.015 1.00 74.47 222 LYS A CA 1
ATOM 1980 C C . LYS C 3 175 ? -2.608 53.637 67.799 1.00 75.88 222 LYS A C 1
ATOM 1981 O O . LYS C 3 175 ? -1.684 53.936 68.583 1.00 79.39 222 LYS A O 1
#